Protein AF-A0A9D7QTY6-F1 (afdb_monomer_lite)

Secondary structure (DSSP, 8-state):
---TT-BTTB---SS----SSHHHHHHHHHHHHHHHHHHHHHTT--S--EEEEEEEE-TT--EEEEEEEEESS---STTSHHHHHHHHTT--HHHHHHHHHHHHHHHHHHHHHHTT-

Sequence (117 aa):
MEEKFLAGQGQNITPARYSKDQDENRRISSIVKEELEKAARVLKVEGYARIDAFVRIFENKSVEVLIIEVNSLPGMTPATCIFHQAAINHYKPYEFIDKLIDFGFKRTQLKKADSRL

Foldseek 3Di:
DDDPPPPDPDDDDPPDAPDPDPVLRVVQVVVQVVVVVVVCVVVVQAQDWDWDWDWDADPVRDIDIGTDDTGNDDDLDCPDVVQVNCVVVVDHSVNSVVVSVVSVVVVVVVVVVVVVD

Radius of gyration: 17.08 Å; chains: 1; bounding box: 41×34×54 Å

pLDDT: mean 86.99, std 13.78, range [41.38, 98.19]

Structure (mmCIF, N/CA/C/O backbone):
data_AF-A0A9D7QTY6-F1
#
_entry.id   AF-A0A9D7QTY6-F1
#
loop_
_atom_site.group_PDB
_atom_site.id
_atom_site.type_symbol
_atom_site.label_atom_id
_atom_site.label_alt_id
_atom_site.label_comp_id
_atom_site.label_asym_id
_atom_site.label_entity_id
_atom_site.label_seq_id
_atom_site.pdbx_PDB_ins_code
_atom_site.Cartn_x
_atom_site.Cartn_y
_atom_site.Cartn_z
_atom_site.occupancy
_atom_site.B_iso_or_equiv
_atom_site.auth_seq_id
_atom_site.auth_comp_id
_atom_site.auth_asym_id
_atom_site.auth_atom_id
_atom_site.pdbx_PDB_model_num
ATOM 1 N N . MET A 1 1 ? -7.603 22.519 -3.779 1.00 44.84 1 MET A N 1
ATOM 2 C CA . MET A 1 1 ? -6.551 21.487 -3.721 1.00 44.84 1 MET A CA 1
ATOM 3 C C . MET A 1 1 ? -6.800 20.585 -4.911 1.00 44.84 1 MET A C 1
ATOM 5 O O . MET A 1 1 ? -7.802 19.888 -4.912 1.00 44.84 1 MET A O 1
ATOM 9 N N . GLU A 1 2 ? -6.020 20.731 -5.977 1.00 41.38 2 GLU A N 1
ATOM 10 C CA . GLU A 1 2 ? -6.206 19.936 -7.195 1.00 41.38 2 GLU A CA 1
ATOM 11 C C . GLU A 1 2 ? -5.836 18.476 -6.908 1.00 41.38 2 GLU A C 1
ATOM 13 O O . GLU A 1 2 ? -4.754 18.184 -6.392 1.00 41.38 2 GLU A O 1
ATOM 18 N N . GLU A 1 3 ? -6.761 17.556 -7.180 1.00 47.12 3 GLU A N 1
ATOM 19 C CA . GLU A 1 3 ? -6.531 16.125 -7.011 1.00 47.12 3 GLU A CA 1
ATOM 20 C C . GLU A 1 3 ? -5.511 15.640 -8.047 1.00 47.12 3 GLU A C 1
ATOM 22 O O . GLU A 1 3 ? -5.792 15.565 -9.240 1.00 47.12 3 GLU A O 1
ATOM 27 N N . LYS A 1 4 ? -4.332 15.209 -7.583 1.00 53.94 4 LYS A N 1
ATOM 28 C CA . LYS A 1 4 ? -3.313 14.531 -8.413 1.00 53.94 4 LYS A CA 1
ATOM 29 C C . LYS A 1 4 ? -3.805 13.213 -9.042 1.00 53.94 4 LYS A C 1
ATOM 31 O O . LYS A 1 4 ? -3.098 12.617 -9.845 1.00 53.94 4 LYS A O 1
ATOM 36 N N . PHE A 1 5 ? -5.004 12.761 -8.671 1.00 54.12 5 PHE A N 1
ATOM 37 C CA . PHE A 1 5 ? -5.653 11.538 -9.142 1.00 54.12 5 PHE A CA 1
ATOM 38 C C . PHE A 1 5 ? -6.777 11.803 -10.156 1.00 54.12 5 PHE A C 1
ATOM 40 O O . PHE A 1 5 ? -7.619 10.932 -10.369 1.00 54.12 5 PHE A O 1
ATOM 47 N N . LEU A 1 6 ? -6.807 12.982 -10.791 1.00 50.78 6 LEU A N 1
ATOM 48 C CA . LEU A 1 6 ? -7.719 13.248 -11.903 1.00 50.78 6 LEU A CA 1
ATOM 49 C C . LEU A 1 6 ? -7.526 12.199 -13.009 1.00 50.78 6 LEU A C 1
ATOM 51 O O . LEU A 1 6 ? -6.417 11.966 -13.500 1.00 50.78 6 LEU A O 1
ATOM 55 N N . ALA A 1 7 ? -8.626 11.556 -13.396 1.00 48.81 7 ALA A N 1
ATOM 56 C CA . ALA A 1 7 ? -8.632 10.579 -14.472 1.00 48.81 7 ALA A CA 1
ATOM 57 C C . ALA A 1 7 ? -8.091 11.218 -15.765 1.00 48.81 7 ALA A C 1
ATOM 59 O O . ALA A 1 7 ? -8.621 12.222 -16.233 1.00 48.81 7 ALA A O 1
ATOM 60 N N . GLY A 1 8 ? -7.036 10.630 -16.341 1.00 47.69 8 GLY A N 1
ATOM 61 C CA . GLY A 1 8 ? -6.538 10.994 -17.673 1.00 47.69 8 GLY A CA 1
ATOM 62 C C . GLY A 1 8 ? -5.145 11.628 -17.753 1.00 47.69 8 GLY A C 1
ATOM 63 O O . GLY A 1 8 ? -4.643 11.749 -18.865 1.00 47.69 8 GLY A O 1
ATOM 64 N N . GLN A 1 9 ? -4.485 11.979 -16.638 1.00 55.72 9 GLN A N 1
ATOM 65 C CA . GLN A 1 9 ? -3.106 12.517 -16.681 1.00 55.72 9 GLN A CA 1
ATOM 66 C C . GLN A 1 9 ? -2.023 11.552 -16.165 1.00 55.72 9 GLN A C 1
ATOM 68 O O . GLN A 1 9 ? -0.868 11.656 -16.569 1.00 55.72 9 GLN A O 1
ATOM 73 N N . GLY A 1 10 ? -2.389 10.569 -15.335 1.00 62.72 10 GLY A N 1
ATOM 74 C CA . GLY A 1 10 ? -1.499 9.507 -14.855 1.00 62.72 10 GLY A CA 1
ATOM 75 C C . GLY A 1 10 ? -2.127 8.123 -15.021 1.00 62.72 10 GLY A C 1
ATOM 76 O O . GLY A 1 10 ? -3.340 7.961 -14.882 1.00 62.72 10 GLY A O 1
ATOM 77 N N . GLN A 1 11 ? -1.313 7.109 -15.330 1.00 69.44 11 GLN A N 1
ATOM 78 C CA . GLN A 1 11 ? -1.775 5.719 -15.357 1.00 69.44 11 GLN A CA 1
ATOM 79 C C . GLN A 1 11 ? -1.697 5.108 -13.956 1.00 69.44 11 GLN A C 1
ATOM 81 O O . GLN A 1 11 ? -0.612 4.840 -13.443 1.00 69.44 11 GLN A O 1
ATOM 86 N N . ASN A 1 12 ? -2.855 4.825 -13.363 1.00 77.88 12 ASN A N 1
ATOM 87 C CA . ASN A 1 12 ? -2.939 4.056 -12.126 1.00 77.88 12 ASN A CA 1
ATOM 88 C C . ASN A 1 12 ? -2.808 2.565 -12.450 1.00 77.88 12 ASN A C 1
ATOM 90 O O . ASN A 1 12 ? -3.745 1.935 -12.936 1.00 77.88 12 ASN A O 1
ATOM 94 N N . ILE A 1 13 ? -1.627 2.005 -12.199 1.00 84.50 13 ILE A N 1
ATOM 95 C CA . ILE A 1 13 ? -1.331 0.594 -12.444 1.00 84.50 13 ILE A CA 1
ATOM 96 C C . ILE A 1 13 ? -1.312 -0.138 -11.103 1.00 84.50 13 ILE A C 1
ATOM 98 O O . ILE A 1 13 ? -0.581 0.234 -10.186 1.00 84.50 13 ILE A O 1
ATOM 102 N N . THR A 1 14 ? -2.107 -1.197 -10.977 1.00 86.50 14 THR A N 1
ATOM 103 C CA . THR A 1 14 ? -2.140 -2.038 -9.776 1.00 86.50 14 THR A CA 1
ATOM 104 C C . THR A 1 14 ? -2.200 -3.512 -10.204 1.00 86.50 14 THR A C 1
ATOM 106 O O . THR A 1 14 ? -3.124 -3.870 -10.932 1.00 86.50 14 THR A O 1
ATOM 109 N N . PRO A 1 15 ? -1.236 -4.371 -9.804 1.00 89.12 15 PRO A N 1
ATOM 110 C CA . PRO A 1 15 ? -0.053 -4.073 -8.987 1.00 89.12 15 PRO A CA 1
ATOM 111 C C . PRO A 1 15 ? 0.998 -3.246 -9.746 1.00 89.12 15 PRO A C 1
ATOM 113 O O . PRO A 1 15 ? 1.012 -3.231 -10.974 1.00 89.12 15 PRO A O 1
ATOM 116 N N . ALA A 1 16 ? 1.889 -2.571 -9.014 1.00 91.00 16 ALA A N 1
ATOM 117 C CA . ALA A 1 16 ? 2.995 -1.824 -9.609 1.00 91.00 16 ALA A CA 1
ATOM 118 C C . ALA A 1 16 ? 3.879 -2.728 -10.494 1.00 91.00 16 ALA A C 1
ATOM 120 O O . ALA A 1 16 ? 4.101 -3.902 -10.187 1.00 91.00 16 ALA A O 1
ATOM 121 N N . ARG A 1 17 ? 4.373 -2.166 -11.605 1.00 92.38 17 ARG A N 1
ATOM 122 C CA . ARG A 1 17 ? 5.213 -2.856 -12.595 1.00 92.38 17 ARG A CA 1
ATOM 123 C C . ARG A 1 17 ? 6.569 -2.157 -12.683 1.00 92.38 17 ARG A C 1
ATOM 125 O O . ARG A 1 17 ? 6.693 -1.149 -13.369 1.00 92.38 17 ARG A O 1
ATOM 132 N N . TYR A 1 18 ? 7.556 -2.689 -11.971 1.00 94.50 18 TYR A N 1
ATOM 133 C CA . TYR A 1 18 ? 8.930 -2.185 -11.899 1.00 94.50 18 TYR A CA 1
ATOM 134 C C . TYR A 1 18 ? 9.853 -2.794 -12.961 1.00 94.50 18 TYR A C 1
ATOM 136 O O . TYR A 1 18 ? 10.829 -2.167 -13.358 1.00 94.50 18 TYR A O 1
ATOM 144 N N . SER A 1 19 ? 9.549 -4.006 -13.433 1.00 94.38 19 SER A N 1
ATOM 145 C CA . SER A 1 19 ? 10.313 -4.697 -14.477 1.00 94.38 19 SER A CA 1
ATOM 146 C C . SER A 1 19 ? 9.394 -5.526 -15.377 1.00 94.38 19 SER A C 1
ATOM 148 O O . SER A 1 19 ? 8.298 -5.918 -14.972 1.00 94.38 19 SER A O 1
ATOM 150 N N . LYS A 1 20 ? 9.845 -5.794 -16.610 1.00 94.31 20 LYS A N 1
ATOM 151 C CA . LYS A 1 20 ? 9.210 -6.771 -17.515 1.00 94.31 20 LYS A CA 1
ATOM 152 C C . LYS A 1 20 ? 9.526 -8.211 -17.110 1.00 94.31 20 LYS A C 1
ATOM 154 O O . LYS A 1 20 ? 8.732 -9.105 -17.385 1.00 94.31 20 LYS A O 1
ATOM 159 N N . ASP A 1 21 ? 10.678 -8.415 -16.478 1.00 96.38 21 ASP A N 1
ATOM 160 C CA . ASP A 1 21 ? 11.058 -9.699 -15.905 1.00 96.38 21 ASP A CA 1
ATOM 161 C C . ASP A 1 21 ? 10.282 -9.935 -14.603 1.00 96.38 21 ASP A C 1
ATOM 163 O O . ASP A 1 21 ? 10.248 -9.070 -13.723 1.00 96.38 21 ASP A O 1
ATOM 167 N N . GLN A 1 22 ? 9.616 -11.086 -14.497 1.00 95.75 22 GLN A N 1
ATOM 168 C CA . GLN A 1 22 ? 8.706 -11.360 -13.382 1.00 95.75 22 GLN A CA 1
ATOM 169 C C . GLN A 1 22 ? 9.448 -11.542 -12.056 1.00 95.75 22 GLN A C 1
ATOM 171 O O . GLN A 1 22 ? 8.933 -11.129 -11.013 1.00 95.75 22 GLN A O 1
ATOM 176 N N . ASP A 1 23 ? 10.640 -12.134 -12.081 1.00 96.56 23 ASP A N 1
ATOM 177 C CA . ASP A 1 23 ? 11.434 -12.381 -10.879 1.00 96.56 23 ASP A CA 1
ATOM 178 C C . ASP A 1 23 ? 12.001 -11.077 -10.332 1.00 96.56 23 ASP A C 1
ATOM 180 O O . ASP A 1 23 ? 11.848 -10.778 -9.145 1.00 96.56 23 ASP A O 1
ATOM 184 N N . GLU A 1 24 ? 12.534 -10.235 -11.210 1.00 96.38 24 GLU A N 1
ATOM 185 C CA . GLU A 1 24 ? 13.007 -8.907 -10.852 1.00 96.38 24 GLU A CA 1
ATOM 186 C C . GLU A 1 24 ? 11.861 -8.010 -10.371 1.00 96.38 24 GLU A C 1
ATOM 188 O O . GLU A 1 24 ? 11.991 -7.312 -9.363 1.00 96.38 24 GLU A O 1
ATOM 193 N N . ASN A 1 25 ? 10.694 -8.069 -11.023 1.00 96.88 25 ASN A N 1
ATOM 194 C CA . ASN A 1 25 ? 9.522 -7.319 -10.581 1.00 96.88 25 ASN A CA 1
ATOM 195 C C . ASN A 1 25 ? 9.076 -7.739 -9.172 1.00 96.88 25 ASN A C 1
ATOM 197 O O . ASN A 1 25 ? 8.736 -6.881 -8.352 1.00 96.88 25 ASN A O 1
ATOM 201 N N . ARG A 1 26 ? 9.096 -9.046 -8.872 1.00 96.50 26 ARG A N 1
ATOM 202 C CA . ARG A 1 26 ? 8.804 -9.572 -7.530 1.00 96.50 26 ARG A CA 1
ATOM 203 C C . ARG A 1 26 ? 9.848 -9.116 -6.515 1.00 96.50 26 ARG A C 1
ATOM 205 O O . ARG A 1 26 ? 9.458 -8.625 -5.459 1.00 96.50 26 ARG A O 1
ATOM 212 N N . ARG A 1 27 ? 11.141 -9.205 -6.845 1.00 97.44 27 ARG A N 1
ATOM 213 C CA . ARG A 1 27 ? 12.245 -8.765 -5.978 1.00 97.44 27 ARG A CA 1
ATOM 214 C C . ARG A 1 27 ? 12.103 -7.294 -5.586 1.00 97.44 27 ARG A C 1
ATOM 216 O O . ARG A 1 27 ? 12.098 -6.982 -4.398 1.00 97.44 27 ARG A O 1
ATOM 223 N N . ILE A 1 28 ? 11.931 -6.407 -6.568 1.00 97.88 28 ILE A N 1
ATOM 224 C 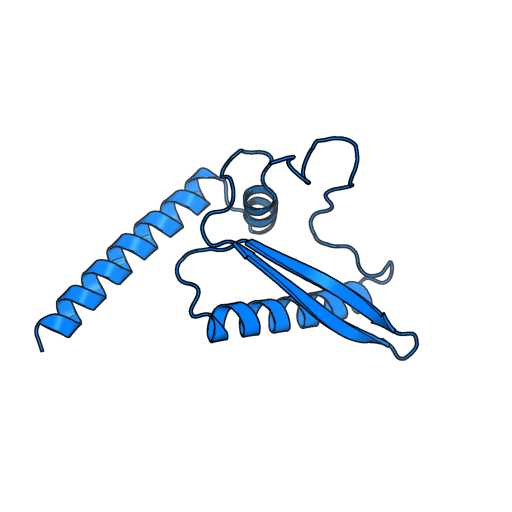CA . ILE A 1 28 ? 11.779 -4.964 -6.331 1.00 97.88 28 ILE A CA 1
ATOM 225 C C . ILE A 1 28 ? 10.506 -4.689 -5.525 1.00 97.88 28 ILE A C 1
ATOM 227 O O . ILE A 1 28 ? 10.550 -3.949 -4.547 1.00 97.88 28 ILE A O 1
ATOM 231 N N . SER A 1 29 ? 9.385 -5.332 -5.875 1.00 96.62 29 SER A N 1
ATOM 232 C CA . SER A 1 29 ? 8.123 -5.171 -5.140 1.00 96.62 29 SER A CA 1
ATOM 233 C C . SER A 1 29 ? 8.244 -5.565 -3.667 1.00 96.62 29 SER A C 1
ATOM 235 O O . SER A 1 29 ? 7.641 -4.911 -2.820 1.00 96.62 29 SER A O 1
ATOM 237 N N . SER A 1 30 ? 9.001 -6.619 -3.351 1.00 97.12 30 SER A N 1
ATOM 238 C CA . SER A 1 30 ? 9.246 -7.036 -1.967 1.00 97.12 30 SER A CA 1
ATOM 239 C C . SER A 1 30 ? 10.054 -5.996 -1.195 1.00 97.12 30 SER A C 1
ATOM 241 O O . SER A 1 30 ? 9.646 -5.632 -0.097 1.00 97.12 30 SER A O 1
ATOM 243 N N . ILE A 1 31 ? 11.126 -5.456 -1.790 1.00 98.00 31 ILE A N 1
ATOM 244 C CA . ILE A 1 31 ? 11.934 -4.389 -1.171 1.00 98.00 31 ILE A CA 1
ATOM 245 C C . ILE A 1 31 ? 11.067 -3.157 -0.900 1.00 98.00 31 ILE A C 1
ATOM 247 O O . ILE A 1 31 ? 11.068 -2.623 0.203 1.00 98.00 31 ILE A O 1
ATOM 251 N N . VAL A 1 32 ? 10.264 -2.735 -1.883 1.00 97.88 32 VAL A N 1
ATOM 252 C CA . VAL A 1 32 ? 9.370 -1.582 -1.722 1.00 97.88 32 VAL A CA 1
ATOM 253 C C . VAL A 1 32 ? 8.377 -1.812 -0.586 1.00 97.88 32 VAL A C 1
ATOM 255 O O . VAL A 1 32 ? 8.214 -0.940 0.259 1.00 97.88 32 VAL A O 1
ATOM 258 N N . LYS A 1 33 ? 7.736 -2.984 -0.521 1.00 96.44 33 LYS A N 1
ATOM 259 C CA . LYS A 1 33 ? 6.802 -3.310 0.568 1.00 96.44 33 LYS A CA 1
ATOM 260 C C . LYS A 1 33 ? 7.476 -3.274 1.939 1.00 96.44 33 LYS A C 1
ATOM 262 O O . LYS A 1 33 ? 6.875 -2.751 2.871 1.00 96.44 33 LYS A O 1
ATOM 267 N N . GLU A 1 34 ? 8.699 -3.788 2.049 1.00 98.19 34 GLU A N 1
ATOM 268 C CA . GLU A 1 34 ? 9.465 -3.777 3.297 1.00 98.19 34 GLU A CA 1
ATOM 269 C C . GLU A 1 34 ? 9.772 -2.343 3.760 1.00 98.19 34 GLU A C 1
ATOM 271 O O . GLU A 1 34 ? 9.556 -2.010 4.924 1.00 98.19 34 GLU A O 1
ATOM 276 N N . GLU A 1 35 ? 10.201 -1.464 2.853 1.00 98.12 35 GLU A N 1
ATOM 277 C CA . GLU A 1 35 ? 10.473 -0.057 3.178 1.00 98.12 35 GLU A CA 1
ATOM 278 C C . GLU A 1 35 ? 9.199 0.716 3.557 1.00 98.12 35 GLU A C 1
ATOM 280 O O . GLU A 1 35 ? 9.195 1.485 4.522 1.00 98.12 35 GLU A O 1
ATOM 285 N N . LEU A 1 36 ? 8.082 0.467 2.863 1.00 97.44 36 LEU A N 1
ATOM 286 C CA . LEU A 1 36 ? 6.781 1.045 3.220 1.00 97.44 36 LEU A CA 1
ATOM 287 C C . LEU A 1 36 ? 6.304 0.556 4.599 1.00 97.44 36 LEU A C 1
ATOM 289 O O . LEU A 1 36 ? 5.770 1.341 5.384 1.00 97.44 36 LEU A O 1
ATOM 293 N N . GLU A 1 37 ? 6.521 -0.721 4.923 1.00 97.44 37 GLU A N 1
ATOM 294 C CA . GLU A 1 37 ? 6.205 -1.280 6.238 1.00 97.44 37 GLU A CA 1
ATOM 295 C C . GLU A 1 37 ? 7.065 -0.648 7.341 1.00 97.44 37 GLU A C 1
ATOM 297 O O . GLU A 1 37 ? 6.535 -0.253 8.385 1.00 97.44 37 GLU A O 1
ATOM 302 N N . LYS A 1 38 ? 8.377 -0.498 7.113 1.00 97.94 38 LYS A N 1
ATOM 303 C CA . LYS A 1 38 ? 9.284 0.193 8.044 1.00 97.94 38 LYS A CA 1
ATOM 304 C C . LYS A 1 38 ? 8.794 1.611 8.327 1.00 97.94 38 LYS A C 1
ATOM 306 O O . LYS A 1 38 ? 8.672 1.983 9.495 1.00 97.94 38 LYS A O 1
ATOM 311 N N . ALA A 1 39 ? 8.442 2.369 7.288 1.00 97.31 39 ALA A N 1
ATOM 312 C CA . ALA A 1 39 ? 7.892 3.714 7.437 1.00 97.31 39 ALA A CA 1
ATOM 313 C C . ALA A 1 39 ? 6.605 3.716 8.282 1.00 97.31 39 ALA A C 1
ATOM 315 O O . ALA A 1 39 ? 6.491 4.494 9.231 1.00 97.31 39 ALA A O 1
ATOM 316 N N . ALA A 1 40 ? 5.669 2.802 8.002 1.00 97.06 40 ALA A N 1
ATOM 317 C CA . ALA A 1 40 ? 4.425 2.671 8.761 1.00 97.06 40 ALA A CA 1
ATOM 318 C C . ALA A 1 40 ? 4.672 2.369 10.251 1.00 97.06 40 ALA A C 1
ATOM 320 O O . ALA 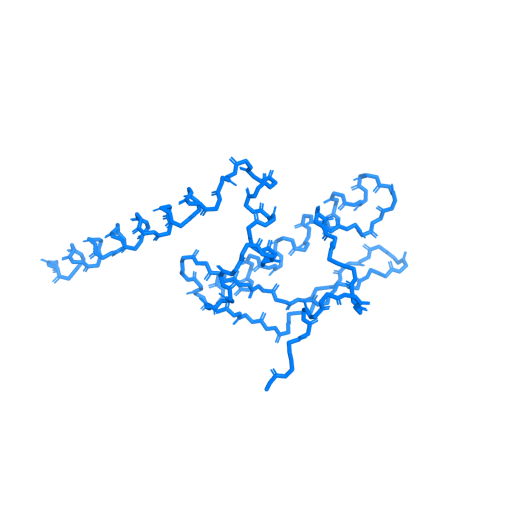A 1 40 ? 4.027 2.962 11.119 1.00 97.06 40 ALA A O 1
ATOM 321 N N . ARG A 1 41 ? 5.626 1.481 10.561 1.00 97.12 41 ARG A N 1
ATOM 322 C CA . ARG A 1 41 ? 5.990 1.120 11.942 1.00 97.12 41 ARG A CA 1
ATOM 323 C C . ARG A 1 41 ? 6.637 2.281 12.690 1.00 97.12 41 ARG A C 1
ATOM 325 O O . ARG A 1 41 ? 6.238 2.560 13.819 1.00 97.12 41 ARG A O 1
ATOM 332 N N . VAL A 1 42 ? 7.594 2.972 12.067 1.00 97.31 42 VAL A N 1
ATOM 333 C CA . VAL A 1 42 ? 8.276 4.137 12.664 1.00 97.31 42 VAL A CA 1
ATOM 334 C C . VAL A 1 42 ? 7.275 5.245 12.987 1.00 97.31 42 VAL A C 1
ATOM 336 O O . VAL A 1 42 ? 7.319 5.824 14.072 1.00 97.31 42 VAL A O 1
ATOM 339 N N . LEU A 1 43 ? 6.328 5.492 12.081 1.00 96.62 43 LEU A N 1
ATOM 340 C CA . LEU A 1 43 ? 5.283 6.503 12.248 1.00 96.62 43 LEU A CA 1
ATOM 341 C C . LEU A 1 43 ? 4.101 6.031 13.103 1.00 96.62 43 LEU A C 1
ATOM 343 O O . LEU A 1 43 ? 3.178 6.809 13.338 1.00 96.62 43 LEU A O 1
ATOM 347 N N . LYS A 1 44 ? 4.130 4.783 13.589 1.00 95.94 44 LYS A N 1
ATOM 348 C CA . LYS A 1 44 ? 3.073 4.172 14.407 1.00 95.94 44 LYS A CA 1
ATOM 349 C C . LYS A 1 44 ? 1.695 4.270 13.747 1.00 95.94 44 LYS A C 1
ATOM 351 O O . LYS A 1 44 ? 0.707 4.607 14.395 1.00 95.94 44 LYS A O 1
ATOM 356 N N . VAL A 1 45 ? 1.636 3.989 12.446 1.00 94.62 45 VAL A N 1
ATOM 357 C CA . VAL A 1 45 ? 0.373 3.928 11.707 1.00 94.62 45 VAL A CA 1
ATOM 358 C C . VAL A 1 45 ? -0.510 2.834 12.311 1.00 94.62 45 VAL A C 1
ATOM 360 O O . VAL A 1 45 ? -0.089 1.687 12.456 1.00 94.62 45 VAL A O 1
ATOM 363 N N . GLU A 1 46 ? -1.751 3.186 12.642 1.00 92.00 46 GLU A N 1
ATOM 364 C CA . GLU A 1 46 ? -2.767 2.263 13.145 1.00 92.00 46 GLU A CA 1
ATOM 365 C C . GLU A 1 46 ? -3.939 2.185 12.156 1.00 92.00 46 GLU A C 1
ATOM 367 O O . GLU A 1 46 ? -4.397 3.203 11.639 1.00 92.00 46 GLU A O 1
ATOM 372 N N . GLY A 1 47 ? -4.472 0.983 11.927 1.00 91.50 47 GLY A N 1
ATOM 373 C CA . GLY A 1 47 ? -5.565 0.770 10.978 1.00 91.50 47 GLY A CA 1
ATOM 374 C C . GLY A 1 47 ? -5.068 0.758 9.534 1.00 91.50 47 GLY A C 1
ATOM 375 O O . GLY A 1 47 ? -4.603 -0.276 9.063 1.00 91.50 47 GLY A O 1
ATOM 376 N N . TYR A 1 48 ? -5.177 1.889 8.833 1.00 91.62 48 TYR A N 1
ATOM 377 C CA . TYR A 1 48 ? -4.758 2.022 7.436 1.00 91.62 48 TYR A CA 1
ATOM 378 C C . TYR A 1 48 ? -4.132 3.385 7.148 1.00 91.62 48 TYR A C 1
ATOM 380 O O . TYR A 1 48 ? -4.390 4.368 7.838 1.00 91.62 48 TYR A O 1
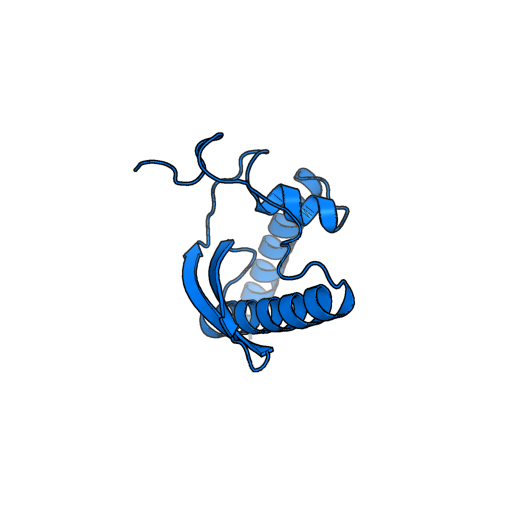ATOM 388 N N . ALA A 1 49 ? -3.324 3.432 6.093 1.00 92.75 49 ALA A N 1
ATOM 389 C CA . ALA A 1 49 ? -2.816 4.660 5.504 1.00 92.75 49 ALA A CA 1
ATOM 390 C C . ALA A 1 49 ? -2.514 4.430 4.020 1.00 92.75 49 ALA A C 1
ATOM 392 O O . ALA A 1 49 ? -2.234 3.304 3.602 1.00 92.75 49 ALA A O 1
ATOM 393 N N . ARG A 1 50 ? -2.525 5.505 3.233 1.00 92.69 50 ARG A N 1
ATOM 394 C CA . ARG A 1 50 ? -1.861 5.539 1.929 1.00 92.69 50 ARG A CA 1
ATOM 395 C C . ARG A 1 50 ? -0.442 6.055 2.140 1.00 92.69 50 ARG A C 1
ATOM 397 O O . ARG A 1 50 ? -0.264 7.094 2.769 1.00 92.69 50 ARG A O 1
ATOM 404 N N . ILE A 1 51 ? 0.548 5.331 1.634 1.00 93.94 51 ILE A N 1
ATOM 405 C CA . ILE A 1 51 ? 1.944 5.768 1.660 1.00 93.94 51 ILE A CA 1
ATOM 406 C C . ILE A 1 51 ? 2.372 6.028 0.225 1.00 93.94 51 ILE A C 1
ATOM 408 O O . ILE A 1 51 ? 2.374 5.111 -0.598 1.00 93.94 51 ILE A O 1
ATOM 412 N N . ASP A 1 52 ? 2.728 7.276 -0.052 1.00 93.56 52 ASP A N 1
ATOM 413 C CA . ASP A 1 52 ? 3.169 7.713 -1.367 1.00 93.56 52 ASP A CA 1
ATOM 414 C C . ASP A 1 52 ? 4.701 7.764 -1.376 1.00 93.56 52 ASP A C 1
ATOM 416 O O . ASP A 1 52 ? 5.328 8.362 -0.495 1.00 93.56 52 ASP A O 1
ATOM 420 N N . ALA A 1 53 ? 5.310 7.119 -2.371 1.00 96.12 53 ALA A N 1
ATOM 421 C CA . ALA A 1 53 ? 6.757 6.998 -2.479 1.00 96.12 53 ALA A CA 1
ATOM 422 C C . ALA A 1 53 ? 7.228 7.052 -3.936 1.00 96.12 53 ALA A C 1
ATOM 424 O O . ALA A 1 53 ? 6.545 6.567 -4.842 1.00 96.12 53 ALA A O 1
ATOM 425 N N . PHE A 1 54 ? 8.433 7.581 -4.150 1.00 96.62 54 PHE A N 1
ATOM 426 C CA . PHE A 1 54 ? 9.184 7.350 -5.382 1.00 96.62 54 PHE A CA 1
ATOM 427 C C . PHE A 1 54 ? 10.054 6.106 -5.227 1.00 96.62 54 PHE A C 1
ATOM 429 O O . PHE A 1 54 ? 10.684 5.907 -4.192 1.00 96.62 54 PHE A O 1
ATOM 436 N N . VAL A 1 55 ? 10.122 5.292 -6.278 1.00 97.44 55 VAL A N 1
ATOM 437 C CA . VAL A 1 55 ? 11.005 4.124 -6.341 1.00 97.44 55 VAL A CA 1
ATOM 438 C C . VAL A 1 55 ? 12.015 4.353 -7.453 1.00 97.44 55 VAL A C 1
ATOM 440 O O . VAL A 1 55 ? 11.633 4.535 -8.610 1.00 97.44 55 VAL A O 1
ATOM 443 N N . ARG A 1 56 ? 13.300 4.352 -7.105 1.00 97.19 56 ARG A N 1
ATOM 444 C CA . ARG A 1 56 ? 14.414 4.487 -8.043 1.00 97.19 56 ARG A CA 1
ATOM 445 C C . ARG A 1 56 ? 15.150 3.159 -8.142 1.00 97.19 56 ARG A C 1
ATOM 447 O O . ARG A 1 56 ? 15.519 2.574 -7.129 1.00 97.19 56 ARG A O 1
ATOM 454 N N . ILE A 1 57 ? 15.353 2.692 -9.368 1.00 96.81 57 ILE A N 1
ATOM 455 C CA . ILE A 1 57 ? 16.069 1.450 -9.668 1.00 96.81 57 ILE A CA 1
ATOM 456 C C . ILE A 1 57 ? 17.331 1.846 -10.427 1.00 96.81 57 ILE A C 1
ATOM 458 O O . ILE A 1 57 ? 17.240 2.469 -11.484 1.00 96.81 57 ILE A O 1
ATOM 462 N N . PHE A 1 58 ? 18.495 1.535 -9.867 1.00 96.25 58 PHE A N 1
ATOM 463 C CA . PHE A 1 58 ? 19.789 1.886 -10.450 1.00 96.25 58 PHE A CA 1
ATOM 464 C C . PHE A 1 58 ? 20.322 0.763 -11.349 1.00 96.25 58 PHE A C 1
ATOM 466 O O . PHE A 1 58 ? 19.881 -0.384 -11.268 1.00 96.25 58 PHE A O 1
ATOM 473 N N . GLU A 1 59 ? 21.315 1.071 -12.188 1.00 94.12 59 GLU A N 1
ATOM 474 C CA . GLU A 1 59 ? 21.925 0.107 -13.121 1.00 94.12 59 GLU A CA 1
ATOM 475 C C . GLU A 1 59 ? 22.554 -1.101 -12.412 1.00 94.12 59 GLU A C 1
ATOM 477 O O . GLU A 1 59 ? 22.476 -2.229 -12.895 1.00 94.12 59 GLU A O 1
ATOM 482 N N . ASN A 1 60 ? 23.107 -0.892 -11.214 1.00 95.12 60 ASN A N 1
ATOM 483 C CA . ASN A 1 60 ? 23.632 -1.959 -10.356 1.00 95.12 60 ASN A CA 1
ATOM 484 C C . ASN A 1 60 ? 22.528 -2.768 -9.639 1.00 95.12 60 ASN A C 1
ATOM 486 O O . ASN A 1 60 ? 22.831 -3.551 -8.739 1.00 95.12 60 ASN A O 1
ATOM 490 N N . LYS A 1 61 ? 21.258 -2.573 -10.017 1.00 92.56 61 LYS A N 1
ATOM 491 C CA . LYS A 1 61 ? 20.056 -3.204 -9.452 1.00 92.56 61 LYS A CA 1
ATOM 492 C C . LYS A 1 61 ? 19.750 -2.846 -7.995 1.00 92.56 61 LYS A C 1
ATOM 494 O O . LYS A 1 61 ? 18.876 -3.488 -7.391 1.00 92.56 61 LYS A O 1
ATOM 499 N N . SER A 1 62 ? 20.415 -1.839 -7.423 1.00 96.00 62 SER A N 1
ATOM 500 C CA . SER A 1 62 ? 19.985 -1.288 -6.139 1.00 96.00 62 SER A CA 1
ATOM 501 C C . SER A 1 62 ? 18.634 -0.586 -6.299 1.00 96.00 62 SER A C 1
ATOM 503 O O . SER A 1 62 ? 18.301 -0.054 -7.363 1.00 96.00 62 SER A O 1
ATOM 505 N N . VAL A 1 63 ? 17.827 -0.645 -5.243 1.00 98.00 63 VAL A N 1
ATOM 506 C CA . VAL A 1 63 ? 16.490 -0.053 -5.192 1.00 98.00 63 VAL A CA 1
ATOM 507 C C . VAL A 1 63 ? 16.481 0.942 -4.047 1.00 98.00 63 VAL A C 1
ATOM 509 O O . VAL A 1 63 ? 16.808 0.585 -2.919 1.00 98.00 63 VAL A O 1
ATOM 512 N N . GLU A 1 64 ? 16.107 2.17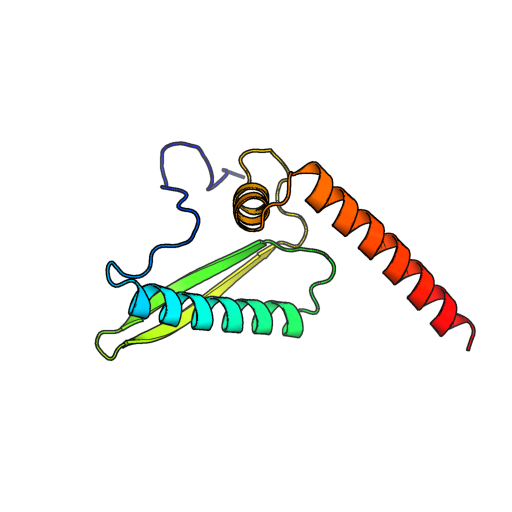8 -4.342 1.00 98.06 64 GLU A N 1
ATOM 513 C CA . GLU A 1 64 ? 15.908 3.235 -3.358 1.00 98.06 64 GLU A CA 1
ATOM 514 C C . GLU A 1 64 ? 14.426 3.608 -3.322 1.00 98.06 64 GLU A C 1
ATOM 516 O O . GLU A 1 64 ? 13.790 3.794 -4.363 1.00 98.06 64 GLU A O 1
ATOM 521 N N . VAL A 1 65 ? 13.877 3.701 -2.111 1.00 98.19 65 VAL A N 1
ATOM 522 C CA . VAL A 1 65 ? 12.475 4.040 -1.862 1.00 98.19 65 VAL A CA 1
ATOM 523 C C . VAL A 1 65 ? 12.440 5.337 -1.068 1.00 98.19 65 VAL A C 1
ATOM 525 O O . VAL A 1 65 ? 12.883 5.390 0.074 1.00 98.19 65 VAL A O 1
ATOM 528 N N . LEU A 1 66 ? 11.920 6.394 -1.683 1.00 97.50 66 LEU A N 1
ATOM 529 C CA . LEU A 1 66 ? 11.834 7.725 -1.093 1.00 97.50 66 LEU A CA 1
ATOM 530 C C . LEU A 1 66 ? 10.385 7.995 -0.697 1.00 97.50 66 LEU A C 1
ATOM 532 O O . LEU A 1 66 ? 9.543 8.228 -1.565 1.00 97.50 66 LEU A O 1
ATOM 536 N N . ILE A 1 67 ? 10.095 7.949 0.603 1.00 97.19 67 ILE A N 1
ATOM 537 C CA . ILE A 1 67 ? 8.767 8.252 1.151 1.00 97.19 67 ILE A CA 1
ATOM 538 C C . ILE A 1 67 ? 8.501 9.757 1.051 1.00 97.19 67 ILE A C 1
ATOM 540 O O . ILE A 1 67 ? 9.350 10.563 1.427 1.00 97.19 67 ILE A O 1
ATOM 544 N N . ILE A 1 68 ? 7.321 10.133 0.559 1.00 95.81 68 ILE A N 1
ATOM 545 C CA . ILE A 1 68 ? 6.939 11.533 0.319 1.00 95.81 68 ILE A CA 1
ATOM 546 C C . ILE A 1 68 ? 5.781 11.939 1.229 1.00 95.81 68 ILE A C 1
ATOM 548 O O . ILE A 1 68 ? 5.768 13.043 1.766 1.00 95.81 68 ILE A O 1
ATOM 552 N N . GLU A 1 69 ? 4.802 11.049 1.402 1.00 94.69 69 GLU A N 1
ATOM 553 C CA . GLU A 1 69 ? 3.606 11.304 2.201 1.00 94.69 69 GLU A CA 1
ATOM 554 C C . GLU A 1 69 ? 3.139 10.012 2.875 1.00 94.69 69 GLU A C 1
ATOM 556 O O . GLU A 1 69 ? 3.173 8.933 2.281 1.00 94.69 69 GLU A O 1
ATOM 561 N N . VAL A 1 70 ? 2.648 10.140 4.108 1.00 94.56 70 VAL A N 1
ATOM 562 C CA . VAL A 1 70 ? 1.848 9.114 4.779 1.00 94.56 70 VAL A CA 1
ATOM 563 C C . VAL A 1 70 ? 0.511 9.734 5.147 1.00 94.56 70 VAL A C 1
ATOM 565 O O . VAL A 1 70 ? 0.419 10.558 6.054 1.00 94.56 70 VAL A O 1
ATOM 568 N N . ASN A 1 71 ? -0.527 9.340 4.420 1.00 91.81 71 ASN A N 1
ATOM 569 C CA . ASN A 1 71 ? -1.876 9.851 4.577 1.00 91.81 71 ASN A CA 1
ATOM 570 C C . ASN A 1 71 ? -2.725 8.839 5.353 1.00 91.81 71 ASN A C 1
ATOM 572 O O . ASN A 1 71 ? -3.043 7.767 4.841 1.00 91.81 71 ASN A O 1
ATOM 576 N N . SER A 1 72 ? -3.084 9.169 6.593 1.00 87.38 72 SER A N 1
ATOM 577 C CA . SER A 1 72 ? -3.851 8.296 7.493 1.00 87.38 72 SER A CA 1
ATOM 578 C C . SER A 1 72 ? -5.368 8.332 7.269 1.00 87.38 72 SER A C 1
ATOM 580 O O . SER A 1 72 ? -6.088 7.549 7.884 1.00 87.38 72 SER A O 1
ATOM 582 N N . LEU A 1 73 ? -5.866 9.215 6.396 1.00 84.94 73 LEU A N 1
ATOM 583 C CA . LEU A 1 73 ? -7.279 9.326 6.017 1.00 84.94 73 LEU A CA 1
ATOM 584 C C . LEU A 1 73 ? -7.404 9.604 4.507 1.00 84.94 73 LEU A C 1
ATOM 586 O O . LEU A 1 73 ? -7.898 10.662 4.105 1.00 84.94 73 LEU A O 1
ATOM 590 N N . PRO A 1 74 ? -6.931 8.685 3.645 1.00 81.19 74 PRO A N 1
ATOM 591 C CA . PRO A 1 74 ? -7.051 8.864 2.208 1.00 81.19 74 PRO A CA 1
ATOM 592 C C . PRO A 1 74 ? -8.532 8.846 1.800 1.00 81.19 74 PRO A C 1
ATOM 594 O O . PRO A 1 74 ? -9.367 8.229 2.461 1.00 81.19 74 PRO A O 1
ATOM 597 N N . GLY A 1 75 ? -8.867 9.505 0.687 1.00 77.38 75 GLY A N 1
ATOM 598 C CA . GLY A 1 75 ? -10.235 9.502 0.161 1.00 77.38 75 GLY A CA 1
ATOM 599 C C . GLY A 1 75 ? -10.758 8.078 -0.068 1.00 77.38 75 GLY A C 1
ATOM 600 O O . GLY A 1 75 ? -10.029 7.228 -0.566 1.00 77.38 75 GLY A O 1
ATOM 601 N N . MET A 1 76 ? -12.021 7.811 0.271 1.00 80.94 76 MET A N 1
ATOM 602 C CA . MET A 1 76 ? -12.620 6.463 0.273 1.00 80.94 76 MET A CA 1
ATOM 603 C C . MET A 1 76 ? -13.652 6.272 -0.852 1.00 80.94 76 MET A C 1
ATOM 605 O O . MET A 1 76 ? -14.709 5.677 -0.644 1.00 80.94 76 MET A O 1
ATOM 609 N N . THR A 1 77 ? -13.385 6.790 -2.053 1.00 77.75 77 THR A N 1
ATOM 610 C CA . THR A 1 77 ? -14.256 6.561 -3.218 1.00 77.75 77 THR A CA 1
ATOM 611 C C . THR A 1 77 ? -13.891 5.236 -3.900 1.00 77.75 77 THR A C 1
ATOM 613 O O . THR A 1 77 ? -12.755 4.783 -3.769 1.00 77.75 77 THR A O 1
ATOM 616 N N . PRO A 1 78 ? -14.798 4.588 -4.658 1.00 69.56 78 PRO A N 1
ATOM 617 C CA . PRO A 1 78 ? -14.493 3.318 -5.329 1.00 69.56 78 PRO A CA 1
ATOM 618 C C . PRO A 1 78 ? -13.268 3.356 -6.258 1.00 69.56 78 PRO A C 1
ATOM 620 O O . PRO A 1 78 ? -12.643 2.323 -6.469 1.00 69.56 78 PRO A O 1
ATOM 623 N N . ALA A 1 79 ? -12.918 4.534 -6.787 1.00 66.69 79 ALA A N 1
ATOM 624 C CA . ALA A 1 79 ? -11.758 4.738 -7.654 1.00 66.69 79 ALA A CA 1
ATOM 625 C C . ALA A 1 79 ? -10.427 4.889 -6.887 1.00 66.69 79 ALA A C 1
ATOM 627 O O . ALA A 1 79 ? -9.365 4.969 -7.510 1.00 66.69 79 ALA A O 1
ATOM 628 N N . THR A 1 80 ? -10.452 4.936 -5.549 1.00 77.19 80 THR A N 1
ATOM 629 C CA . THR A 1 80 ? -9.241 5.037 -4.730 1.00 77.19 80 THR A CA 1
ATOM 630 C C . THR A 1 80 ? -8.395 3.770 -4.854 1.00 77.19 80 THR A C 1
ATOM 632 O O . THR A 1 80 ? -8.880 2.647 -4.706 1.00 77.19 80 THR A O 1
ATOM 635 N N . CYS A 1 81 ? -7.081 3.955 -5.018 1.00 80.19 81 CYS A N 1
ATOM 636 C CA . CYS A 1 81 ? -6.094 2.878 -5.122 1.00 80.19 81 CYS A CA 1
ATOM 637 C C . CYS A 1 81 ? -6.176 1.824 -4.003 1.00 80.19 81 CYS A C 1
ATOM 639 O O . CYS A 1 81 ? -5.883 0.656 -4.253 1.00 80.19 81 CYS A O 1
ATOM 641 N N . ILE A 1 82 ? -6.617 2.201 -2.800 1.00 84.81 82 ILE A N 1
ATOM 642 C CA . ILE A 1 82 ? -6.741 1.288 -1.664 1.00 84.81 82 ILE A CA 1
ATOM 643 C C . ILE A 1 82 ? -7.754 0.169 -1.920 1.00 84.81 82 ILE A C 1
ATOM 645 O O . ILE A 1 82 ? -7.488 -0.981 -1.581 1.00 84.81 82 ILE A O 1
ATOM 649 N N . PHE A 1 83 ? -8.873 0.456 -2.593 1.00 86.12 83 PHE A N 1
ATOM 650 C CA . PHE A 1 83 ? -9.858 -0.574 -2.923 1.00 86.12 83 PHE A CA 1
ATOM 651 C C . PHE A 1 83 ? -9.404 -1.449 -4.087 1.00 86.12 83 PHE A C 1
ATOM 653 O O . PHE A 1 83 ? -9.677 -2.646 -4.082 1.00 86.12 83 PHE A O 1
ATOM 660 N N . HIS A 1 84 ? -8.644 -0.903 -5.041 1.00 85.69 84 HIS A N 1
ATOM 661 C CA . HIS A 1 84 ? -8.005 -1.717 -6.079 1.00 85.69 84 HIS A CA 1
ATOM 662 C C . HIS A 1 84 ? -6.983 -2.692 -5.470 1.00 85.69 84 HIS A C 1
ATOM 664 O O . HIS A 1 84 ? -6.938 -3.864 -5.837 1.00 85.69 84 HIS A O 1
ATOM 670 N N . GLN A 1 85 ? -6.190 -2.238 -4.495 1.00 85.75 85 GLN A N 1
ATOM 671 C CA . GLN A 1 85 ? -5.250 -3.088 -3.761 1.00 85.75 85 GLN A CA 1
ATOM 672 C C . GLN A 1 85 ? -5.965 -4.118 -2.876 1.00 85.75 85 GLN A C 1
ATOM 674 O O . GLN A 1 85 ? -5.534 -5.270 -2.813 1.00 85.75 85 GLN A O 1
ATOM 679 N N . ALA A 1 86 ? -7.071 -3.743 -2.231 1.00 87.31 86 ALA A N 1
ATOM 680 C CA . ALA A 1 86 ? -7.907 -4.669 -1.472 1.00 87.31 86 ALA A CA 1
ATOM 681 C C . ALA A 1 86 ? -8.481 -5.773 -2.378 1.00 87.31 86 ALA A C 1
ATOM 683 O O . ALA A 1 86 ? -8.392 -6.950 -2.033 1.00 87.31 86 ALA A O 1
ATOM 684 N N . ALA A 1 87 ? -8.957 -5.416 -3.576 1.00 86.81 87 ALA A N 1
ATOM 685 C CA . ALA A 1 87 ? -9.476 -6.366 -4.558 1.00 86.81 87 ALA A CA 1
ATOM 686 C C . ALA A 1 87 ? -8.415 -7.370 -5.043 1.00 86.81 87 ALA A C 1
ATOM 688 O O . ALA A 1 87 ? -8.726 -8.548 -5.212 1.00 86.81 87 ALA A O 1
ATOM 689 N N . ILE A 1 88 ? -7.150 -6.949 -5.195 1.00 87.75 88 ILE A N 1
ATOM 690 C CA . ILE A 1 88 ? -6.027 -7.867 -5.487 1.00 87.75 88 ILE A CA 1
ATOM 691 C C . ILE A 1 88 ? -5.827 -8.887 -4.363 1.00 87.75 88 ILE A C 1
ATOM 693 O O . ILE A 1 88 ? -5.432 -10.018 -4.622 1.00 87.75 88 ILE A O 1
ATOM 697 N N . ASN A 1 89 ? -6.122 -8.503 -3.123 1.00 85.38 89 ASN A N 1
ATOM 698 C CA . ASN A 1 89 ? -6.089 -9.391 -1.964 1.00 85.38 89 ASN A CA 1
ATOM 699 C C . ASN A 1 89 ? -7.446 -10.079 -1.715 1.00 85.38 89 ASN A C 1
ATOM 701 O O . ASN A 1 89 ? -7.688 -10.571 -0.617 1.00 85.38 89 ASN A O 1
ATOM 705 N N . HIS A 1 90 ? -8.320 -10.119 -2.728 1.00 88.00 90 HIS A N 1
ATOM 706 C CA . HIS A 1 90 ? -9.635 -10.764 -2.706 1.00 88.00 90 HIS A CA 1
ATOM 707 C C . HIS A 1 90 ? -10.637 -10.191 -1.694 1.00 88.00 90 HIS A C 1
ATOM 709 O O . HIS A 1 90 ? -11.587 -10.873 -1.324 1.00 88.00 90 HIS A O 1
ATOM 715 N N . TYR A 1 91 ? -10.472 -8.927 -1.297 1.00 87.06 91 TYR A N 1
ATOM 716 C CA . TYR A 1 91 ? -11.461 -8.209 -0.498 1.00 87.06 91 TYR A CA 1
ATOM 717 C C . TYR A 1 91 ? -12.379 -7.373 -1.383 1.00 87.06 91 TYR A C 1
ATOM 719 O O . TYR A 1 91 ? -11.927 -6.596 -2.230 1.00 87.06 91 TYR A O 1
ATOM 727 N N . LYS A 1 92 ? -13.682 -7.442 -1.123 1.00 90.50 92 LYS A N 1
ATOM 728 C CA . LYS A 1 92 ? -14.627 -6.421 -1.574 1.00 90.50 92 LYS A CA 1
ATOM 729 C C . LYS A 1 92 ? -14.452 -5.152 -0.727 1.00 90.50 92 LYS A C 1
ATOM 731 O O . LYS A 1 92 ? -14.070 -5.244 0.442 1.00 90.50 92 LYS A O 1
ATOM 736 N N . PRO A 1 93 ? -14.791 -3.961 -1.254 1.00 88.31 93 PRO A N 1
ATOM 737 C CA . PRO A 1 93 ? -14.635 -2.705 -0.515 1.00 88.31 93 PRO A CA 1
ATOM 738 C C . PRO A 1 93 ? -15.288 -2.704 0.874 1.00 88.31 93 PRO A C 1
ATOM 740 O O . PRO A 1 93 ? -14.692 -2.218 1.831 1.00 88.31 93 PRO A O 1
ATOM 743 N N . TYR A 1 94 ? -16.482 -3.292 1.010 1.00 89.50 94 TYR A N 1
ATOM 744 C CA . TYR A 1 94 ? -17.159 -3.363 2.307 1.00 89.50 94 TYR A CA 1
ATOM 745 C C . TYR A 1 94 ? -16.447 -4.296 3.294 1.00 89.50 94 TYR A C 1
ATOM 747 O O . TYR A 1 94 ? -16.441 -4.004 4.481 1.00 89.50 94 TYR A O 1
ATOM 755 N N . GLU A 1 95 ? -15.813 -5.378 2.829 1.00 92.19 95 GLU A N 1
ATOM 756 C CA . GLU A 1 95 ? -15.060 -6.298 3.695 1.00 92.19 95 GLU A CA 1
ATOM 757 C C . GLU A 1 95 ? -13.813 -5.609 4.244 1.00 92.19 95 GLU A C 1
ATOM 759 O O . GLU A 1 95 ? -13.478 -5.769 5.413 1.00 92.19 95 GLU A O 1
ATOM 764 N N . PHE A 1 96 ? -13.157 -4.784 3.426 1.00 90.06 96 PHE A N 1
ATOM 765 C CA . PHE A 1 96 ? -12.047 -3.953 3.882 1.00 90.06 96 PHE A CA 1
ATOM 766 C C . PHE A 1 96 ? -12.482 -2.974 4.986 1.00 90.06 96 PHE A C 1
ATOM 768 O O . PHE A 1 96 ? -11.831 -2.884 6.027 1.00 90.06 96 PHE A O 1
ATOM 775 N N . ILE A 1 97 ? -13.608 -2.278 4.791 1.00 90.50 97 ILE A N 1
ATOM 776 C CA . ILE A 1 97 ? -14.156 -1.351 5.794 1.00 90.50 97 ILE A CA 1
ATOM 777 C C . ILE A 1 97 ? -14.571 -2.100 7.069 1.00 90.50 97 ILE A C 1
ATOM 779 O O . ILE A 1 97 ? -14.267 -1.645 8.169 1.00 90.50 97 ILE A O 1
ATOM 783 N N . ASP A 1 98 ? -15.209 -3.262 6.937 1.00 93.25 98 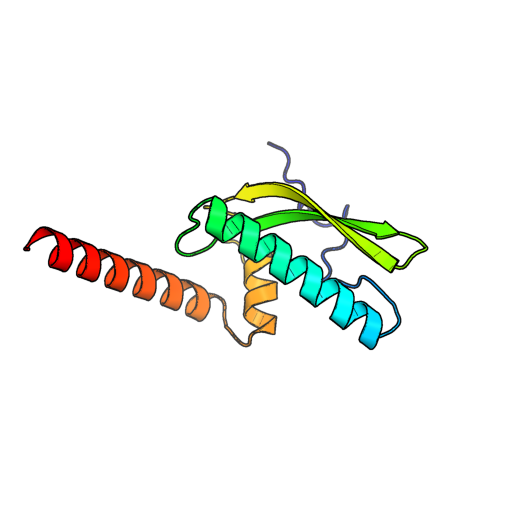ASP A N 1
ATOM 784 C CA . ASP A 1 98 ? -15.625 -4.091 8.071 1.00 93.25 98 ASP A CA 1
ATOM 785 C C . ASP A 1 98 ? -14.423 -4.520 8.930 1.00 93.25 98 ASP A C 1
ATOM 787 O O . ASP A 1 98 ? -14.429 -4.359 10.152 1.00 93.25 98 ASP A O 1
ATOM 791 N N . LYS A 1 99 ? -13.317 -4.936 8.295 1.00 92.50 99 LYS A N 1
ATOM 792 C CA . LYS A 1 99 ? -12.056 -5.246 8.995 1.00 92.50 99 LYS A CA 1
ATOM 793 C C . LYS A 1 99 ? -11.484 -4.046 9.748 1.00 92.50 99 LYS A C 1
ATOM 795 O O . LYS A 1 99 ? -10.963 -4.218 10.851 1.00 92.50 99 LYS A O 1
ATOM 800 N N . LEU A 1 100 ? -11.578 -2.841 9.186 1.00 91.44 100 LEU A N 1
ATOM 801 C CA . LEU A 1 100 ? -11.133 -1.617 9.858 1.00 91.44 100 LEU A CA 1
ATOM 802 C C . LEU A 1 100 ? -11.978 -1.286 11.091 1.00 91.44 100 LEU A C 1
ATOM 804 O O . LEU A 1 100 ? -11.433 -0.883 12.122 1.00 91.44 100 LEU A O 1
ATOM 808 N N . ILE A 1 101 ? -13.293 -1.482 11.003 1.00 92.88 101 ILE A N 1
ATOM 809 C CA . ILE A 1 101 ? -14.216 -1.274 12.121 1.00 92.88 101 ILE A CA 1
ATOM 810 C C . ILE A 1 101 ? -13.937 -2.290 13.239 1.00 92.88 101 ILE A C 1
ATOM 812 O O . ILE A 1 101 ? -13.753 -1.893 14.392 1.00 92.88 101 ILE A O 1
ATOM 816 N N . ASP A 1 102 ? -13.828 -3.578 12.902 1.00 95.06 102 ASP A N 1
ATOM 817 C CA . ASP A 1 102 ? -13.482 -4.651 13.846 1.00 95.06 102 ASP A CA 1
ATOM 818 C C . ASP A 1 102 ? -12.138 -4.382 14.547 1.00 95.06 102 ASP A C 1
ATOM 820 O O . ASP A 1 102 ? -12.035 -4.458 15.776 1.00 95.06 102 ASP A O 1
ATOM 824 N N . PHE A 1 103 ? -11.118 -3.961 13.790 1.00 93.50 103 PHE A N 1
ATOM 825 C CA . PHE A 1 103 ? -9.835 -3.530 14.349 1.00 93.50 103 PHE A CA 1
ATOM 826 C C . PHE A 1 103 ? -10.001 -2.376 15.353 1.00 93.50 103 PHE A C 1
ATOM 828 O O . PHE A 1 103 ? -9.446 -2.420 16.456 1.00 93.50 103 PHE A O 1
ATOM 835 N N . GLY A 1 104 ? -10.798 -1.359 15.009 1.00 92.81 104 GLY A N 1
ATOM 836 C CA . GLY A 1 104 ? -11.085 -0.217 15.877 1.00 92.81 104 GLY A CA 1
ATOM 837 C C . GLY A 1 104 ? -11.747 -0.612 17.202 1.00 92.81 104 GLY A C 1
ATOM 838 O O . GLY A 1 104 ? -11.343 -0.120 18.266 1.00 92.81 104 GLY A O 1
ATOM 839 N N . PHE A 1 105 ? -12.713 -1.536 17.164 1.00 94.38 105 PHE A N 1
ATOM 840 C CA . PHE A 1 105 ? -13.347 -2.081 18.366 1.00 94.38 105 PHE A CA 1
ATOM 841 C C . PHE A 1 105 ? -12.356 -2.859 19.234 1.00 94.38 105 PHE A C 1
ATOM 843 O O . PHE A 1 105 ? -12.235 -2.560 20.426 1.00 94.38 105 PHE A O 1
ATOM 850 N N . LYS A 1 106 ? -11.600 -3.796 18.649 1.00 93.88 106 LYS A N 1
ATOM 851 C CA . LYS A 1 106 ? -10.602 -4.608 19.369 1.00 93.88 106 LYS A CA 1
ATOM 852 C C . LYS A 1 106 ? -9.544 -3.747 20.053 1.00 93.88 106 LYS A C 1
ATOM 854 O O . LYS A 1 106 ? -9.291 -3.915 21.243 1.00 93.88 106 LYS A O 1
ATOM 859 N N . ARG A 1 107 ? -8.997 -2.752 19.346 1.00 91.56 107 ARG A N 1
ATOM 860 C CA . ARG A 1 107 ? -8.039 -1.785 19.910 1.00 91.56 107 ARG A CA 1
ATOM 861 C C . ARG A 1 107 ? -8.616 -1.052 21.123 1.00 91.56 107 ARG A C 1
ATOM 863 O O . ARG A 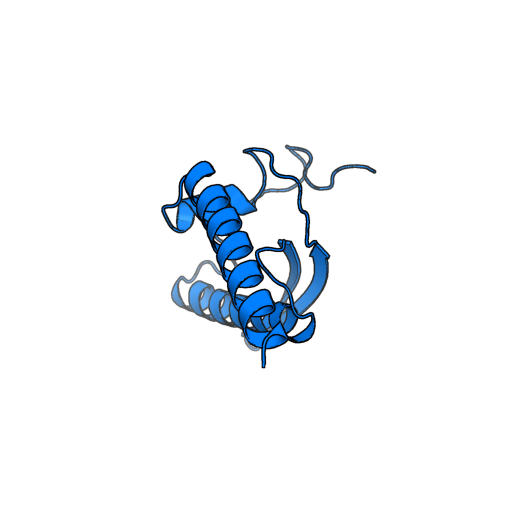1 107 ? -7.924 -0.852 22.116 1.00 91.56 107 ARG A O 1
ATOM 870 N N . THR A 1 108 ? -9.881 -0.645 21.052 1.00 89.88 108 THR A N 1
ATOM 871 C CA . THR A 1 108 ? -10.549 0.076 22.146 1.00 89.88 108 THR A CA 1
ATOM 872 C C . THR A 1 108 ? -10.776 -0.823 23.362 1.00 89.88 108 THR A C 1
ATOM 874 O O . THR A 1 108 ? -10.622 -0.367 24.493 1.00 89.88 108 THR A O 1
ATOM 877 N N . GLN A 1 109 ? -11.121 -2.096 23.149 1.00 90.62 109 GLN A N 1
ATOM 878 C CA . GLN A 1 109 ? -11.255 -3.072 24.232 1.00 90.62 109 GLN A CA 1
ATOM 879 C C . GLN A 1 109 ? -9.914 -3.338 24.927 1.00 90.62 109 GLN A C 1
ATOM 881 O O . GLN A 1 109 ? -9.867 -3.305 26.153 1.00 90.62 109 GLN A O 1
ATOM 886 N N . LEU A 1 110 ? -8.829 -3.508 24.162 1.00 87.00 110 LEU A N 1
ATOM 887 C CA . LEU A 1 110 ? -7.476 -3.687 24.703 1.00 87.00 110 LEU A CA 1
ATOM 888 C C . LEU A 1 110 ? -7.042 -2.488 25.556 1.00 87.00 110 LEU A C 1
ATOM 890 O O . LEU A 1 110 ? -6.681 -2.664 26.714 1.00 87.00 110 LEU A O 1
ATOM 894 N N . LYS A 1 111 ? -7.210 -1.257 25.050 1.00 84.38 111 LYS A N 1
ATOM 895 C CA . LYS A 1 111 ? -6.887 -0.037 25.816 1.00 84.38 111 LYS A CA 1
ATOM 896 C C . LYS A 1 111 ? -7.660 0.064 27.137 1.00 84.38 111 LYS A C 1
ATOM 898 O O . LYS A 1 111 ? -7.113 0.539 28.124 1.00 84.38 111 LYS A O 1
ATOM 903 N N . LYS A 1 112 ? -8.923 -0.382 27.166 1.00 82.31 112 LYS A N 1
ATOM 904 C CA . LYS A 1 112 ? -9.741 -0.416 28.393 1.00 82.31 112 LYS A CA 1
ATOM 905 C C . LYS A 1 112 ? -9.288 -1.487 29.386 1.00 82.31 112 LYS A C 1
ATOM 907 O O . LYS A 1 112 ? -9.504 -1.304 30.581 1.00 82.31 112 LYS A O 1
ATOM 912 N N . ALA A 1 113 ? -8.750 -2.605 28.906 1.00 79.31 113 ALA A N 1
ATOM 913 C CA . ALA A 1 113 ? -8.211 -3.660 29.757 1.00 79.31 113 ALA A CA 1
ATOM 914 C C . ALA A 1 113 ? -6.893 -3.211 30.405 1.00 79.31 113 ALA A C 1
ATOM 916 O O . ALA A 1 113 ? -6.759 -3.327 31.619 1.00 79.31 113 ALA A O 1
ATOM 917 N N . ASP A 1 114 ? -5.999 -2.598 29.625 1.00 77.88 114 ASP A N 1
ATOM 918 C CA . ASP A 1 114 ? -4.718 -2.078 30.120 1.00 77.88 114 ASP A CA 1
ATOM 919 C C . ASP A 1 114 ? -4.899 -0.938 31.132 1.00 77.88 114 ASP A C 1
ATOM 921 O O . ASP A 1 114 ? -4.155 -0.851 32.097 1.00 77.88 114 ASP A O 1
ATOM 925 N N . SER A 1 115 ? -5.919 -0.086 30.969 1.00 72.31 115 SER A N 1
ATOM 926 C CA . SER A 1 115 ? -6.203 1.010 31.911 1.00 72.31 115 SER A CA 1
ATOM 927 C C . SER A 1 115 ? -6.836 0.571 33.242 1.00 72.31 115 SER A C 1
ATOM 929 O O . SER A 1 115 ? -7.173 1.423 34.061 1.00 72.31 115 SER A O 1
ATOM 931 N N . ARG A 1 116 ? -7.130 -0.725 33.414 1.00 64.50 116 ARG A N 1
ATOM 932 C CA . ARG A 1 116 ? -7.738 -1.302 34.631 1.00 64.50 116 ARG A CA 1
ATOM 933 C C . ARG A 1 116 ? -6.735 -2.083 35.490 1.00 64.50 116 ARG A C 1
ATOM 935 O O . ARG A 1 116 ? -7.142 -2.605 36.527 1.00 64.50 116 ARG A O 1
ATOM 942 N N . LEU A 1 117 ? -5.485 -2.180 35.041 1.00 51.53 117 LEU A N 1
ATOM 943 C CA . LEU A 1 117 ? -4.329 -2.680 35.790 1.00 51.53 117 LEU A CA 1
ATOM 944 C C . LEU A 1 117 ? -3.557 -1.496 36.383 1.00 51.53 117 LEU A C 1
ATOM 946 O O . LEU A 1 117 ? -2.978 -1.687 37.472 1.00 51.53 117 LEU A O 1
#